Protein AF-A0AA51I5Z4-F1 (afdb_monomer_lite)

InterPro domains:
  IPR001236 Lactate/m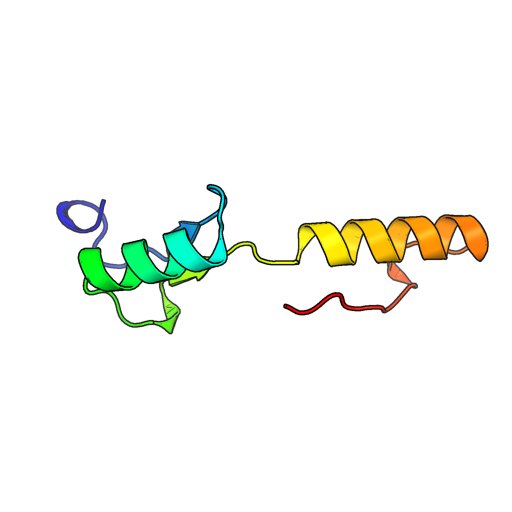alate dehydrogenase, N-terminal [PF00056] (2-37)
  IPR001557 L-lactate/malate dehydrogenase [PR00086] (11-31)
  IPR001557 L-lactate/malate dehydrogenase [PR00086] (35-53)
  IPR001557 L-lactate/malate dehydrogenase [PR00086] (65-68)
  IPR015955 Lactate dehydrogenase/glycoside hydrolase, family 4, C-terminal [G3DSA:3.90.110.10] (40-68)
  IPR015955 Lactate dehydrogenase/glycoside hydrolase, family 4, C-terminal [SSF56327] (38-68)
  IPR036291 NAD(P)-binding domain superfamily [SSF51735] (1-37)

Structure (mmCIF, N/CA/C/O backbone):
data_AF-A0AA51I5Z4-F1
#
_entry.id   AF-A0AA51I5Z4-F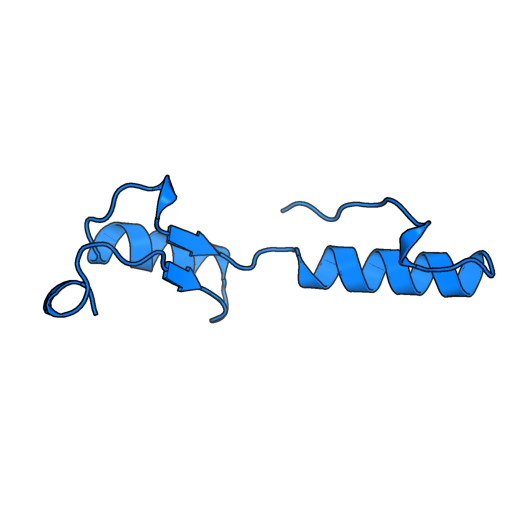1
#
loop_
_atom_site.group_PDB
_atom_site.id
_atom_site.type_symbol
_atom_site.label_atom_id
_atom_site.label_alt_id
_atom_site.label_comp_id
_atom_site.label_asym_id
_atom_site.label_entity_id
_atom_site.label_seq_id
_atom_site.pdbx_PDB_ins_code
_atom_site.Cartn_x
_atom_site.Cartn_y
_atom_site.Cartn_z
_atom_site.occupancy
_atom_site.B_iso_or_equiv
_atom_site.auth_seq_id
_atom_site.auth_comp_id
_atom_site.auth_asym_id
_atom_site.auth_atom_id
_atom_site.pdbx_PDB_model_num
ATOM 1 N N . LEU A 1 1 ? -15.652 12.140 8.148 1.00 88.88 1 LEU A N 1
ATOM 2 C CA . LEU A 1 1 ? -15.998 11.069 7.183 1.00 88.88 1 LEU A CA 1
ATOM 3 C C . LEU A 1 1 ? -16.855 9.977 7.811 1.00 88.88 1 LEU A C 1
ATOM 5 O O . LEU A 1 1 ? -17.987 9.843 7.383 1.00 88.88 1 LEU A O 1
ATOM 9 N N . VAL A 1 2 ? -16.398 9.288 8.864 1.00 95.56 2 VAL A N 1
ATOM 10 C CA . VAL A 1 2 ? -17.158 8.187 9.506 1.00 95.56 2 VAL A CA 1
ATOM 11 C C . VAL A 1 2 ? -18.599 8.570 9.872 1.00 95.56 2 VAL A C 1
ATOM 13 O O . VAL A 1 2 ? -19.516 7.818 9.578 1.00 95.56 2 VAL A O 1
ATOM 16 N N . LYS A 1 3 ? -18.825 9.781 10.405 1.00 96.62 3 LYS A N 1
ATOM 17 C CA . LYS A 1 3 ? -20.177 10.300 10.703 1.00 96.62 3 LYS A CA 1
ATOM 18 C C . LYS A 1 3 ? -21.137 10.282 9.500 1.00 96.62 3 LYS A C 1
ATOM 20 O O . LYS A 1 3 ? -22.332 10.103 9.685 1.00 96.62 3 LYS A O 1
ATOM 25 N N . HIS A 1 4 ? -20.625 10.514 8.293 1.00 97.62 4 HIS A N 1
ATOM 26 C CA . HIS A 1 4 ? -21.424 10.630 7.067 1.00 97.62 4 HIS A CA 1
ATOM 27 C C . HIS A 1 4 ? -21.391 9.359 6.211 1.00 97.62 4 HIS A C 1
ATOM 29 O O . HIS A 1 4 ? -22.254 9.167 5.361 1.00 97.62 4 HIS A O 1
ATOM 35 N N . SER A 1 5 ? -20.393 8.500 6.408 1.00 96.56 5 SER A N 1
ATOM 36 C CA . SER A 1 5 ? -20.217 7.253 5.663 1.00 96.56 5 SER A CA 1
ATOM 37 C C . SER A 1 5 ? -19.604 6.202 6.592 1.00 96.56 5 SER A C 1
ATOM 39 O O . SER A 1 5 ? -18.406 5.921 6.496 1.00 96.56 5 SER A O 1
ATOM 41 N N . PRO A 1 6 ? -20.396 5.656 7.533 1.00 94.88 6 PRO A N 1
ATOM 42 C CA . PRO A 1 6 ? -19.896 4.737 8.556 1.00 94.88 6 PRO A CA 1
ATOM 43 C C . PRO A 1 6 ? -19.392 3.414 7.969 1.00 94.88 6 PRO A C 1
ATOM 45 O O . PRO A 1 6 ? -18.589 2.736 8.610 1.00 94.88 6 PRO A O 1
ATOM 48 N N . ASP A 1 7 ? -19.812 3.085 6.742 1.00 95.88 7 ASP A N 1
ATOM 49 C CA . ASP A 1 7 ? -19.480 1.828 6.072 1.00 95.88 7 ASP A CA 1
ATOM 50 C C . ASP A 1 7 ? -18.463 1.922 4.937 1.00 95.88 7 ASP A C 1
ATOM 52 O O . ASP A 1 7 ? -18.150 0.918 4.297 1.00 95.88 7 ASP A O 1
ATOM 56 N N . ALA A 1 8 ? -17.905 3.108 4.704 1.00 97.12 8 ALA A N 1
ATOM 57 C CA . ALA A 1 8 ? -16.917 3.296 3.653 1.00 97.12 8 ALA A CA 1
ATOM 58 C C . ALA A 1 8 ? -15.601 2.551 3.943 1.00 97.12 8 ALA A C 1
ATOM 60 O O . ALA A 1 8 ? -15.175 2.398 5.091 1.00 97.12 8 ALA A O 1
ATOM 61 N N . ILE A 1 9 ? -14.928 2.145 2.865 1.00 98.19 9 ILE A N 1
ATOM 62 C CA . ILE A 1 9 ? -13.528 1.714 2.886 1.00 98.19 9 ILE A CA 1
ATOM 63 C C . ILE A 1 9 ? -12.656 2.950 2.671 1.00 98.19 9 ILE A C 1
ATOM 65 O O . ILE A 1 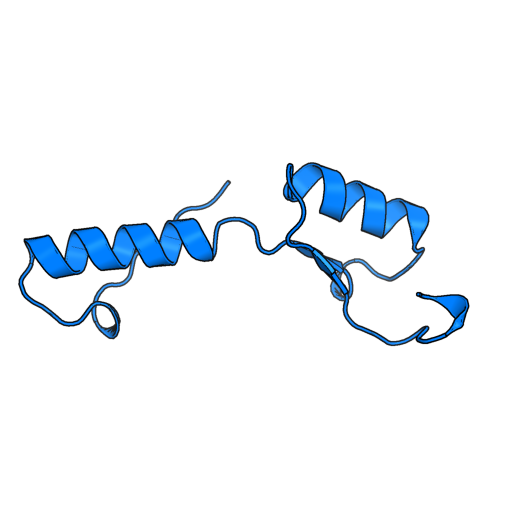9 ? -12.889 3.740 1.756 1.00 98.19 9 ILE A O 1
ATOM 69 N N . PHE A 1 10 ? -11.661 3.129 3.528 1.00 98.25 10 PHE A N 1
ATOM 70 C CA . PHE A 1 10 ? -10.758 4.267 3.510 1.00 98.25 10 PHE A CA 1
ATOM 71 C C . PHE A 1 10 ? -9.465 3.847 2.814 1.00 98.25 10 PHE A C 1
ATOM 73 O O . PHE A 1 10 ? -8.771 2.952 3.296 1.00 98.25 10 PHE A O 1
ATOM 80 N N . ILE A 1 11 ? -9.146 4.510 1.700 1.00 98.12 11 ILE A N 1
ATOM 81 C CA . ILE A 1 11 ? -7.868 4.365 0.997 1.00 98.12 11 ILE A CA 1
ATOM 82 C C . ILE A 1 11 ? -6.997 5.575 1.327 1.00 98.12 11 ILE A C 1
ATOM 84 O O . ILE A 1 11 ? -7.354 6.709 1.005 1.0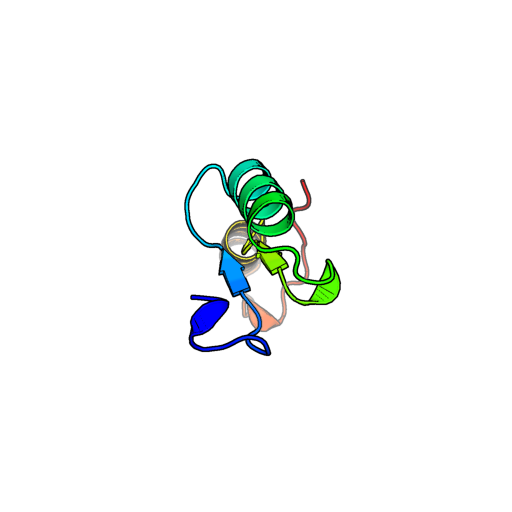0 98.12 11 ILE A O 1
ATOM 88 N N . ILE A 1 12 ? -5.866 5.342 1.985 1.00 98.12 12 ILE A N 1
ATOM 89 C CA . ILE A 1 12 ? -4.964 6.399 2.444 1.00 98.12 12 ILE A CA 1
ATOM 90 C C . ILE A 1 12 ? -3.804 6.522 1.464 1.00 98.12 12 ILE A C 1
ATOM 92 O O . ILE A 1 12 ? -3.038 5.581 1.290 1.00 98.12 12 ILE A O 1
ATOM 96 N N . ALA A 1 13 ? -3.678 7.689 0.836 1.00 97.44 13 ALA A N 1
ATOM 97 C CA . ALA A 1 13 ? -2.576 8.021 -0.075 1.00 97.44 13 ALA A CA 1
ATOM 98 C C . ALA A 1 13 ? -1.672 9.147 0.466 1.00 97.44 13 ALA A C 1
ATOM 100 O O . ALA A 1 13 ? -0.682 9.516 -0.161 1.00 97.44 13 ALA A O 1
ATOM 101 N N . SER A 1 14 ? -2.027 9.731 1.615 1.00 97.81 14 SER A N 1
ATOM 102 C CA . SER A 1 14 ? -1.236 10.776 2.269 1.00 97.81 14 SER A CA 1
ATOM 103 C C . SER A 1 14 ? 0.037 10.188 2.869 1.00 97.81 14 SER A C 1
ATOM 105 O O . SER A 1 14 ? -0.020 9.130 3.485 1.00 97.81 14 SER A O 1
ATOM 107 N N . ASN A 1 15 ? 1.161 10.899 2.752 1.00 96.00 15 ASN A N 1
ATOM 108 C CA . ASN A 1 15 ? 2.454 10.462 3.283 1.00 96.00 15 ASN A CA 1
ATOM 109 C C . ASN A 1 15 ? 2.779 11.096 4.647 1.00 96.00 15 ASN A C 1
ATOM 111 O O . ASN A 1 15 ? 2.419 12.255 4.861 1.00 96.00 15 ASN A O 1
ATOM 115 N N . PRO A 1 16 ? 3.493 10.386 5.544 1.00 97.25 16 PRO A N 1
ATOM 116 C CA . PRO A 1 16 ? 3.999 9.010 5.401 1.00 97.25 16 PRO A CA 1
ATOM 117 C C . PRO A 1 16 ? 2.881 7.958 5.539 1.00 97.25 16 PRO A C 1
ATOM 119 O O . PRO A 1 16 ? 2.208 7.894 6.570 1.00 97.25 16 PRO A O 1
ATOM 122 N N . VAL A 1 17 ? 2.661 7.154 4.490 1.00 97.88 17 VAL A N 1
ATOM 123 C CA . VAL A 1 17 ? 1.406 6.401 4.296 1.00 97.88 17 VAL A CA 1
ATOM 124 C C . VAL A 1 17 ? 1.133 5.360 5.371 1.00 97.88 17 VAL A C 1
ATOM 126 O O . VAL A 1 17 ? -0.004 5.257 5.827 1.00 97.88 17 VAL A O 1
ATOM 129 N N . ASP A 1 18 ? 2.144 4.652 5.856 1.00 97.81 18 ASP A N 1
ATOM 130 C CA . ASP A 1 18 ? 1.959 3.584 6.845 1.00 97.81 18 ASP A CA 1
ATOM 131 C C . ASP A 1 18 ? 1.536 4.152 8.200 1.00 97.81 18 ASP A C 1
ATOM 133 O O . ASP A 1 18 ? 0.570 3.699 8.822 1.00 97.81 18 ASP A O 1
ATOM 137 N N . ILE A 1 19 ? 2.200 5.236 8.612 1.00 98.19 19 ILE A N 1
ATOM 138 C CA . ILE A 1 19 ? 1.890 5.958 9.847 1.00 98.19 19 ILE A CA 1
ATOM 139 C C . ILE A 1 19 ? 0.495 6.579 9.746 1.00 98.19 19 ILE A C 1
ATOM 141 O O . ILE A 1 19 ? -0.310 6.438 10.667 1.00 98.19 19 ILE A O 1
ATOM 145 N N . LEU A 1 20 ? 0.168 7.235 8.631 1.00 98.44 20 LEU A N 1
ATOM 146 C CA . LEU A 1 20 ? -1.136 7.881 8.469 1.00 98.44 20 LEU A CA 1
ATOM 147 C C . LEU A 1 20 ? -2.280 6.876 8.307 1.00 98.44 20 LEU A C 1
ATOM 149 O O . LEU A 1 20 ? -3.391 7.140 8.772 1.00 98.44 20 LEU A O 1
ATOM 153 N N . THR A 1 21 ? -2.019 5.698 7.744 1.00 98.44 21 THR A N 1
ATOM 154 C CA . THR A 1 21 ? -2.972 4.579 7.725 1.00 98.44 21 THR A CA 1
ATOM 155 C C . THR A 1 21 ? -3.248 4.091 9.143 1.00 98.44 21 THR A C 1
ATOM 157 O O . THR A 1 21 ? -4.411 3.968 9.536 1.00 98.44 21 THR A O 1
ATOM 160 N N . TYR A 1 22 ? -2.203 3.899 9.953 1.00 98.38 22 TYR A N 1
ATOM 161 C CA . TYR A 1 22 ? -2.342 3.517 11.357 1.00 98.38 22 TYR A CA 1
ATOM 162 C C . TYR A 1 22 ? -3.112 4.564 12.174 1.00 98.38 22 TYR A C 1
ATOM 164 O O . TYR A 1 22 ? -4.060 4.220 12.883 1.00 98.38 22 TYR A O 1
ATOM 172 N N . VAL A 1 23 ? -2.756 5.845 12.047 1.00 98.44 23 VAL A N 1
ATOM 173 C CA . VAL A 1 23 ? -3.445 6.953 12.728 1.00 98.44 23 VAL A CA 1
ATOM 174 C C . VAL A 1 23 ? -4.915 7.002 12.317 1.00 98.44 23 VAL A C 1
ATOM 176 O O . VAL A 1 23 ? -5.793 7.093 13.176 1.00 98.44 23 VAL A O 1
ATOM 179 N N . THR A 1 24 ? -5.206 6.860 11.022 1.00 98.06 24 THR A N 1
ATOM 180 C CA . THR A 1 24 ? -6.585 6.836 10.521 1.00 98.06 24 THR A CA 1
ATOM 181 C C . THR A 1 24 ? -7.366 5.661 11.097 1.00 98.06 24 THR A C 1
ATOM 183 O O . THR A 1 24 ? -8.506 5.837 11.523 1.00 98.06 24 THR A O 1
ATOM 186 N N . TRP A 1 25 ? -6.764 4.474 11.184 1.00 98.31 25 TRP A N 1
ATOM 187 C CA . TRP A 1 25 ? -7.391 3.319 11.825 1.00 98.31 25 TRP A CA 1
ATOM 188 C C . TRP A 1 25 ? -7.722 3.594 13.296 1.00 98.31 25 TRP A C 1
ATOM 190 O O . TRP A 1 25 ? -8.856 3.365 13.719 1.00 98.31 25 TRP A O 1
ATOM 200 N N . LYS A 1 26 ? -6.778 4.152 14.063 1.00 98.25 26 LYS A N 1
ATOM 201 C CA . LYS A 1 26 ? -6.990 4.449 15.486 1.00 98.25 26 LYS A CA 1
ATOM 202 C C . LYS A 1 26 ? -8.063 5.505 15.731 1.00 98.25 26 LYS A C 1
ATOM 204 O O . LYS A 1 26 ? -8.871 5.328 16.635 1.00 98.25 26 LYS A O 1
ATOM 209 N N . ILE A 1 27 ? -8.091 6.571 14.934 1.00 97.19 27 ILE A N 1
ATOM 210 C CA . ILE A 1 27 ? -9.026 7.688 15.131 1.00 97.19 27 ILE A CA 1
ATOM 211 C C . ILE A 1 27 ? -10.417 7.370 14.568 1.00 97.19 27 ILE A C 1
ATOM 213 O O . ILE A 1 27 ? -11.421 7.797 15.130 1.00 97.19 27 ILE A O 1
ATOM 217 N N . SER A 1 28 ? -10.503 6.626 13.461 1.00 96.81 28 SER A N 1
ATOM 218 C CA . SER A 1 28 ? -11.790 6.315 12.823 1.00 96.81 28 SER A CA 1
ATOM 219 C C . SER A 1 28 ? -12.630 5.296 13.595 1.00 96.81 28 SER A C 1
ATOM 221 O O . SER A 1 28 ? -13.848 5.281 13.430 1.00 96.81 28 SER A O 1
ATOM 223 N N . GLY A 1 29 ? -12.000 4.425 14.392 1.00 96.12 29 GLY A N 1
ATOM 224 C CA . GLY A 1 29 ? -12.676 3.318 15.078 1.00 96.12 29 GLY A CA 1
ATOM 225 C C . GLY A 1 29 ? -13.193 2.220 14.138 1.00 96.12 29 GLY A C 1
ATOM 226 O O . GLY A 1 29 ? -13.899 1.315 14.578 1.00 96.12 29 GLY A O 1
ATOM 227 N N . LEU A 1 30 ? -12.858 2.280 12.845 1.00 97.31 30 LEU A N 1
ATOM 228 C CA . LEU A 1 30 ? -13.270 1.282 11.863 1.00 97.31 30 LEU A CA 1
ATOM 229 C C . LEU A 1 30 ? -12.504 -0.036 12.068 1.00 97.31 30 LEU A C 1
ATOM 231 O O . LEU A 1 30 ? -11.353 -0.036 12.520 1.00 97.31 30 LEU A O 1
ATOM 235 N N . PRO A 1 31 ? -13.093 -1.186 11.696 1.00 97.75 31 PRO A N 1
ATOM 236 C CA . PRO A 1 31 ? -12.346 -2.434 11.671 1.00 97.75 31 PRO A CA 1
ATOM 237 C C . PRO A 1 31 ? -11.185 -2.339 10.669 1.00 97.75 31 PRO A C 1
ATOM 239 O O . PRO A 1 31 ? -11.323 -1.757 9.594 1.00 97.75 31 PRO A O 1
ATOM 242 N N . LYS A 1 32 ? -10.044 -2.955 11.007 1.00 97.50 32 LYS A N 1
ATOM 243 C CA . LYS A 1 32 ? -8.779 -2.838 10.251 1.00 97.50 32 LYS A CA 1
ATOM 244 C C . LYS A 1 32 ? -8.900 -3.112 8.745 1.00 97.50 32 LYS A C 1
ATOM 246 O O . LYS A 1 32 ? -8.230 -2.466 7.957 1.00 97.50 32 LYS A O 1
ATOM 251 N N . HIS A 1 33 ? -9.780 -4.029 8.335 1.00 97.88 33 HIS A N 1
ATOM 252 C CA . HIS A 1 33 ? -9.970 -4.391 6.924 1.00 97.88 33 HIS A CA 1
ATOM 253 C C . HIS A 1 33 ? -10.636 -3.283 6.083 1.00 97.88 33 HIS A C 1
ATOM 255 O O . HIS A 1 33 ? -10.708 -3.414 4.866 1.00 97.88 33 HIS A O 1
ATOM 261 N N . ARG A 1 34 ? -11.129 -2.204 6.712 1.00 98.06 34 ARG A N 1
ATOM 262 C CA . ARG A 1 34 ? -11.703 -1.029 6.037 1.00 98.06 34 ARG A CA 1
ATOM 263 C C . ARG A 1 34 ? -10.754 0.166 5.973 1.00 98.06 34 ARG A C 1
ATOM 265 O O . ARG A 1 34 ? -11.171 1.218 5.505 1.00 98.06 34 ARG A O 1
ATOM 272 N N . VAL A 1 35 ? -9.512 0.038 6.435 1.00 98.44 35 VAL A N 1
ATOM 273 C CA . VAL A 1 35 ? -8.518 1.118 6.382 1.00 98.44 35 VAL A CA 1
ATOM 274 C C . VAL A 1 35 ? -7.265 0.576 5.709 1.00 98.44 35 VAL A C 1
ATOM 276 O O . VAL A 1 35 ? -6.545 -0.232 6.288 1.00 98.44 35 VAL A O 1
ATOM 279 N N . ILE A 1 36 ? -7.039 0.986 4.463 1.00 98.50 36 ILE A N 1
ATOM 280 C CA . ILE A 1 36 ? -6.009 0.434 3.582 1.00 98.50 36 ILE A CA 1
ATOM 281 C C . ILE A 1 36 ? -5.097 1.579 3.141 1.00 98.50 36 ILE A C 1
ATOM 283 O O . ILE A 1 36 ? -5.558 2.562 2.563 1.00 98.50 36 ILE A O 1
ATOM 287 N N . GLY A 1 37 ? -3.800 1.459 3.407 1.00 98.06 37 GLY A N 1
ATOM 288 C CA . GLY A 1 37 ? -2.798 2.361 2.844 1.00 98.06 37 GLY A CA 1
ATOM 289 C C . GLY A 1 37 ? -2.503 1.995 1.395 1.00 98.06 37 GLY A C 1
ATOM 290 O O . GLY A 1 37 ? -2.512 0.817 1.042 1.00 98.06 37 GLY A O 1
ATOM 291 N N . SER A 1 38 ? -2.205 2.979 0.546 1.00 97.38 38 SER A N 1
ATOM 292 C CA . SER A 1 38 ? -1.715 2.701 -0.810 1.00 97.38 38 SER A CA 1
ATOM 293 C C . SER A 1 38 ? -0.398 1.919 -0.792 1.00 97.38 38 SER A C 1
ATOM 295 O O . SER A 1 38 ? -0.124 1.177 -1.738 1.00 97.38 38 SER A O 1
ATOM 297 N N . GLY A 1 39 ? 0.386 2.088 0.284 1.00 96.12 39 GLY A N 1
ATOM 298 C CA . GLY A 1 39 ? 1.643 1.391 0.540 1.00 96.12 39 GLY A CA 1
ATOM 299 C C . GLY A 1 39 ? 2.555 1.403 -0.682 1.00 96.12 39 GLY A C 1
ATOM 300 O O . GLY A 1 39 ? 2.627 2.386 -1.420 1.00 96.12 39 GLY A O 1
ATOM 301 N N . THR A 1 40 ? 3.167 0.257 -0.948 1.00 97.06 40 THR A N 1
ATOM 302 C CA . THR A 1 40 ? 4.145 0.043 -2.019 1.00 97.06 40 THR A CA 1
ATOM 303 C C . THR A 1 40 ? 3.526 -0.345 -3.368 1.00 97.06 40 THR A C 1
ATOM 305 O O . THR A 1 40 ? 4.206 -0.897 -4.242 1.00 97.06 40 THR A O 1
ATOM 308 N N . ASN A 1 41 ? 2.226 -0.090 -3.583 1.00 97.00 41 ASN A N 1
ATOM 309 C CA . ASN A 1 41 ? 1.570 -0.416 -4.854 1.00 97.00 41 ASN A CA 1
ATOM 310 C C . ASN A 1 41 ? 2.222 0.340 -6.025 1.00 97.00 41 ASN A C 1
ATOM 312 O O . ASN A 1 41 ? 2.560 -0.257 -7.053 1.00 97.00 41 ASN A O 1
ATOM 316 N N . LEU A 1 42 ? 2.468 1.641 -5.833 1.00 96.94 42 LEU A N 1
ATOM 317 C CA . LEU A 1 42 ? 3.128 2.489 -6.822 1.00 96.94 42 LEU A CA 1
ATOM 318 C C . LEU A 1 42 ? 4.589 2.077 -7.035 1.00 96.94 42 LEU A C 1
ATOM 320 O O . LEU A 1 42 ? 5.049 2.029 -8.174 1.00 96.94 42 LEU A O 1
ATOM 324 N N . ASP A 1 43 ? 5.304 1.730 -5.968 1.00 97.38 43 ASP A N 1
ATOM 325 C CA . ASP A 1 43 ? 6.690 1.263 -6.040 1.00 97.38 43 ASP A CA 1
ATOM 326 C C . ASP A 1 43 ? 6.792 -0.050 -6.820 1.00 97.38 43 ASP A C 1
ATOM 328 O O . ASP A 1 43 ? 7.607 -0.170 -7.732 1.00 97.38 43 ASP A O 1
ATOM 332 N N . SER A 1 44 ? 5.888 -1.000 -6.570 1.00 98.25 44 SER A N 1
ATOM 333 C CA . SER A 1 44 ? 5.803 -2.251 -7.333 1.00 98.25 44 SER A CA 1
ATOM 334 C C . SER A 1 44 ? 5.443 -2.013 -8.803 1.00 98.25 44 SER A C 1
ATOM 336 O O . SER A 1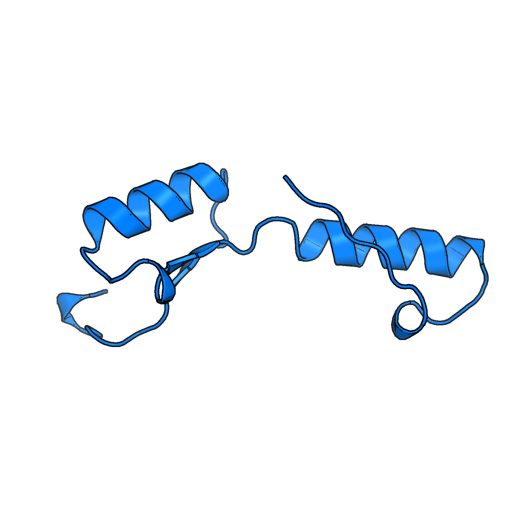 44 ? 5.935 -2.709 -9.691 1.00 98.25 44 SER A O 1
ATOM 338 N N . ALA A 1 45 ? 4.582 -1.037 -9.108 1.00 97.94 45 ALA A N 1
ATOM 339 C CA . ALA A 1 45 ? 4.291 -0.648 -10.489 1.00 97.94 45 ALA A CA 1
ATOM 340 C C . ALA A 1 45 ? 5.526 -0.054 -11.188 1.00 97.94 45 ALA A C 1
ATOM 342 O O . ALA A 1 45 ? 5.855 -0.467 -12.299 1.00 97.94 45 ALA A O 1
ATOM 343 N N . ARG A 1 46 ? 6.254 0.845 -10.516 1.00 98.25 46 ARG A N 1
ATOM 344 C CA . ARG A 1 46 ? 7.505 1.432 -11.021 1.00 98.25 46 ARG A CA 1
ATOM 345 C C . ARG A 1 46 ? 8.593 0.382 -11.218 1.00 98.25 46 ARG A C 1
ATOM 347 O O . ARG A 1 46 ? 9.269 0.395 -12.240 1.00 98.25 46 ARG A O 1
ATOM 354 N N . PHE A 1 47 ? 8.732 -0.558 -10.289 1.00 98.38 47 PHE A N 1
ATOM 355 C CA . PHE A 1 47 ? 9.699 -1.646 -10.402 1.00 98.38 47 PHE A CA 1
ATOM 356 C C . PHE A 1 47 ? 9.424 -2.530 -11.621 1.00 98.38 47 PHE A C 1
ATOM 358 O O . PHE A 1 47 ? 10.326 -2.788 -12.417 1.00 98.38 47 PHE A O 1
ATOM 365 N N . ARG A 1 48 ? 8.161 -2.930 -11.822 1.00 98.44 48 ARG A N 1
ATOM 366 C CA . ARG A 1 48 ? 7.749 -3.707 -13.000 1.00 98.44 48 ARG A CA 1
ATOM 367 C C . ARG A 1 48 ? 7.971 -2.949 -14.306 1.00 98.44 48 ARG A C 1
ATOM 369 O O . ARG A 1 48 ? 8.401 -3.567 -15.270 1.00 98.44 48 ARG A O 1
ATOM 376 N N . TYR A 1 49 ? 7.740 -1.636 -14.322 1.00 98.44 49 TYR A N 1
ATOM 377 C CA . TYR A 1 49 ? 8.039 -0.782 -15.475 1.00 98.44 49 TYR A CA 1
ATOM 378 C C . TYR A 1 49 ? 9.538 -0.774 -15.821 1.00 98.44 49 TYR A C 1
ATOM 380 O O . TYR A 1 49 ? 9.923 -0.979 -16.968 1.00 98.44 49 TYR A O 1
ATOM 388 N N . LEU A 1 50 ? 10.416 -0.602 -14.831 1.00 98.38 50 LEU A N 1
ATOM 389 C CA . LEU A 1 50 ? 11.862 -0.622 -15.080 1.00 98.38 50 LEU A CA 1
ATOM 390 C C . LEU A 1 50 ? 12.345 -1.999 -15.561 1.00 98.38 50 LEU A C 1
ATOM 392 O O . LEU A 1 50 ? 13.206 -2.089 -16.438 1.00 98.38 50 LEU A O 1
ATOM 396 N N . LEU A 1 51 ? 11.774 -3.077 -15.019 1.00 98.25 51 LEU A N 1
ATOM 397 C CA . LEU A 1 51 ? 12.069 -4.437 -15.466 1.00 98.25 51 LEU A CA 1
ATOM 398 C C . LEU A 1 51 ? 11.596 -4.673 -16.907 1.00 98.25 51 LEU A C 1
ATOM 400 O O . LEU A 1 51 ? 12.319 -5.279 -17.697 1.00 98.25 51 LEU A O 1
ATOM 404 N N . SER A 1 52 ? 10.415 -4.164 -17.261 1.00 98.38 52 SER A N 1
ATOM 405 C CA . SER A 1 52 ? 9.839 -4.312 -18.597 1.00 98.38 52 SER A CA 1
ATOM 406 C C . SER A 1 52 ? 10.660 -3.592 -19.662 1.00 98.38 52 SER A C 1
ATOM 408 O O . SER A 1 52 ? 10.940 -4.173 -20.708 1.00 98.38 52 SER A O 1
ATOM 410 N N . GLU A 1 53 ? 11.139 -2.381 -19.359 1.00 98.38 53 GLU A N 1
ATOM 411 C CA . GLU A 1 53 ? 12.078 -1.634 -20.207 1.00 98.38 53 GLU A CA 1
ATOM 412 C C . GLU A 1 53 ? 13.374 -2.424 -20.437 1.00 98.38 53 GLU A C 1
ATOM 414 O O . GLU A 1 53 ? 13.889 -2.494 -21.552 1.00 98.38 53 GLU A O 1
ATOM 419 N N . LYS A 1 54 ? 13.903 -3.079 -19.396 1.00 98.25 54 LYS A N 1
ATOM 420 C CA . LYS A 1 54 ? 15.153 -3.841 -19.510 1.00 98.25 54 LYS A CA 1
ATOM 421 C C . LYS A 1 54 ? 14.998 -5.137 -20.305 1.00 98.25 54 LYS A C 1
ATOM 423 O O . LYS A 1 54 ? 15.932 -5.528 -21.003 1.00 98.25 54 LYS A O 1
ATOM 428 N N . LEU A 1 55 ? 13.857 -5.807 -20.168 1.00 98.06 55 LEU A N 1
ATOM 429 C CA . LEU A 1 55 ? 13.583 -7.110 -20.778 1.00 98.06 55 LEU A CA 1
ATOM 430 C C . LEU A 1 55 ? 12.855 -7.016 -22.126 1.00 98.06 55 LEU A C 1
ATOM 432 O O . LEU A 1 55 ? 12.711 -8.038 -22.789 1.00 98.06 55 LEU A O 1
ATOM 436 N N . GLN A 1 56 ? 12.418 -5.819 -22.534 1.00 97.81 56 GLN A N 1
ATOM 437 C CA . GLN A 1 56 ? 11.663 -5.581 -23.771 1.00 97.81 56 GLN A CA 1
ATOM 438 C C . GLN A 1 56 ? 10.385 -6.437 -23.853 1.00 97.81 56 GLN A C 1
ATOM 440 O O . GLN A 1 56 ? 10.044 -7.006 -24.889 1.00 97.81 56 GLN A O 1
ATOM 445 N N . VAL A 1 57 ? 9.666 -6.527 -22.733 1.00 97.88 57 VAL A N 1
ATOM 446 C CA . VAL A 1 57 ? 8.367 -7.209 -22.618 1.00 97.88 57 VAL A CA 1
ATOM 447 C C . VAL A 1 57 ? 7.333 -6.254 -22.032 1.00 97.88 57 VAL A C 1
ATOM 449 O O . VAL A 1 57 ? 7.686 -5.219 -21.478 1.00 97.88 57 VAL A O 1
ATOM 452 N N . ALA A 1 58 ? 6.044 -6.582 -22.124 1.00 97.81 58 ALA A N 1
ATOM 453 C CA . ALA A 1 58 ? 5.007 -5.771 -21.491 1.00 97.81 58 ALA A CA 1
ATOM 454 C C . ALA A 1 58 ? 5.144 -5.786 -19.955 1.00 97.81 58 ALA A C 1
ATOM 456 O O . ALA A 1 58 ? 5.315 -6.848 -19.358 1.00 97.81 58 ALA A O 1
ATOM 457 N N . ALA A 1 59 ? 4.984 -4.630 -19.297 1.00 96.88 59 ALA A N 1
ATOM 458 C CA . ALA A 1 59 ? 5.029 -4.524 -17.830 1.00 96.88 59 ALA A CA 1
ATOM 459 C C . ALA A 1 59 ? 3.979 -5.393 -17.120 1.00 96.88 59 ALA A C 1
ATOM 461 O O . ALA A 1 59 ? 4.192 -5.831 -15.991 1.00 96.88 59 ALA A O 1
ATOM 462 N N . THR A 1 60 ? 2.859 -5.679 -17.787 1.00 97.12 60 THR A N 1
ATOM 463 C CA . THR A 1 60 ? 1.822 -6.604 -17.308 1.00 97.12 60 THR A CA 1
ATOM 464 C C . THR A 1 60 ? 2.292 -8.058 -17.251 1.00 97.12 60 THR A C 1
ATOM 466 O O . THR A 1 60 ? 1.743 -8.824 -16.465 1.00 97.12 60 THR A O 1
ATOM 469 N N . SER A 1 61 ? 3.319 -8.418 -18.025 1.00 98.00 61 SER A N 1
ATOM 470 C CA . SER A 1 61 ? 3.982 -9.728 -18.004 1.00 98.00 61 SER A CA 1
ATOM 471 C C . SER A 1 61 ? 5.172 -9.779 -17.035 1.00 98.00 61 SER A C 1
ATOM 473 O O . SER A 1 61 ? 5.788 -10.830 -16.866 1.00 98.00 61 SER A O 1
ATOM 475 N N . CYS A 1 62 ? 5.521 -8.658 -16.395 1.00 97.62 62 CYS A N 1
ATOM 476 C CA . CYS A 1 62 ? 6.559 -8.590 -15.372 1.00 97.62 62 CYS A CA 1
ATOM 477 C C . CYS A 1 62 ? 5.933 -8.722 -13.979 1.00 97.62 62 CYS A C 1
ATOM 479 O O . CYS A 1 62 ? 5.157 -7.868 -13.548 1.00 97.62 62 CYS A O 1
ATOM 481 N N . HIS A 1 63 ? 6.315 -9.760 -13.235 1.00 97.69 63 HIS A N 1
ATOM 482 C CA . HIS A 1 63 ? 5.841 -9.989 -11.870 1.00 97.69 63 HIS A CA 1
ATOM 483 C C . HIS A 1 63 ? 6.969 -9.720 -10.871 1.00 97.69 63 HIS A C 1
ATOM 485 O O . HIS A 1 63 ? 7.992 -10.398 -10.874 1.00 97.69 63 HIS A O 1
ATOM 491 N N . GLY A 1 64 ? 6.778 -8.712 -10.023 1.00 96.94 64 GLY A N 1
ATOM 492 C CA . GLY A 1 64 ? 7.732 -8.300 -9.000 1.00 96.94 64 GLY A CA 1
ATOM 493 C C . GLY A 1 64 ? 7.049 -7.394 -7.982 1.00 96.94 64 GLY A C 1
ATOM 494 O O . GLY A 1 64 ? 6.169 -6.610 -8.347 1.00 96.94 64 GLY A O 1
ATOM 495 N N . TYR A 1 65 ? 7.438 -7.528 -6.715 1.00 97.62 65 TYR A N 1
ATOM 496 C CA . TYR A 1 65 ? 6.764 -6.894 -5.585 1.00 97.62 65 TYR A CA 1
ATOM 497 C C . TYR A 1 65 ? 7.782 -6.171 -4.710 1.00 97.62 65 TYR A C 1
ATOM 499 O O . TYR A 1 65 ? 8.775 -6.764 -4.292 1.00 97.62 65 TYR A O 1
ATOM 507 N N . ILE A 1 66 ? 7.511 -4.902 -4.419 1.00 97.88 66 ILE A N 1
ATOM 508 C CA . ILE A 1 66 ? 8.169 -4.166 -3.343 1.00 97.88 66 ILE A CA 1
ATOM 509 C C . ILE A 1 66 ? 7.252 -4.265 -2.129 1.00 97.88 66 ILE A C 1
ATOM 511 O O . ILE A 1 66 ? 6.057 -3.994 -2.231 1.00 97.88 66 ILE A O 1
ATOM 515 N N . ILE A 1 67 ? 7.808 -4.682 -0.998 1.00 96.88 67 ILE A N 1
ATOM 516 C CA . ILE A 1 67 ? 7.124 -4.758 0.293 1.00 96.88 67 ILE A CA 1
ATOM 517 C C . ILE A 1 67 ? 7.893 -3.918 1.308 1.00 96.88 67 ILE A C 1
ATOM 519 O O . ILE A 1 67 ? 9.099 -3.717 1.150 1.00 96.88 67 ILE A O 1
ATOM 523 N N . GLY A 1 68 ? 7.195 -3.473 2.343 1.00 92.88 68 GLY A N 1
ATOM 524 C CA . GLY A 1 68 ? 7.726 -2.581 3.367 1.00 92.88 68 GLY A CA 1
ATOM 525 C C . GLY A 1 68 ? 6.713 -1.520 3.733 1.00 92.88 68 GLY A C 1
ATOM 526 O O . GLY A 1 68 ? 5.752 -1.351 2.947 1.00 92.88 68 GLY A O 1
#

Sequence (68 aa):
LVKHSPDAIFIIASNPVDILTYVTWKISGLPKHRVIGSGTNLDSARFRYLLSEKLQVAATSCHGYIIG

Secondary structure (DSSP, 8-state):
-TTT-TTPPEEE-SSSH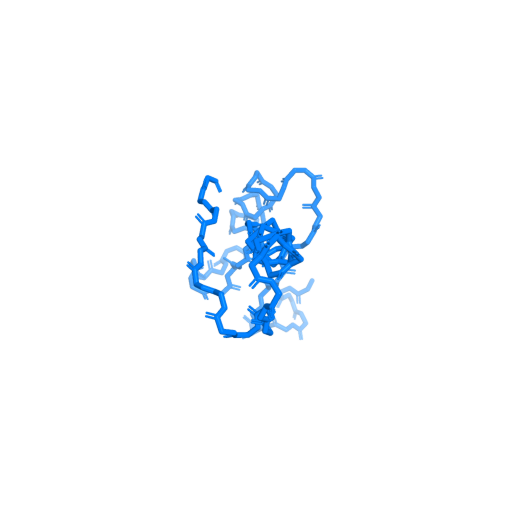HHHHHHHHHHH---GGGEEE-TTHHHHHHHHHHHHHHHTS-GGG-------

pLDDT: mean 97.42, std 1.42, range [88.88, 98.5]

Organism: NCBI:txid2839387

Foldseek 3Di:
DCVVCVPAQAEAADPVQVVVLVVCCVVSVDDSVSRHYPACVVVQLVVLVVVCVVVVHDSVPRDDDDDD

Radius of gyration: 15.89 Å; chains: 1; bounding box: 37×21×39 Å